Protein AF-A0A0Q5FKP3-F1 (afdb_monomer)

Mean predicted aligned error: 11.64 Å

Radius of gyration: 18.17 Å; Cα contacts (8 Å, |Δi|>4): 102; chains: 1; bounding box: 36×20×50 Å

Structure (mmCIF, N/CA/C/O backbone):
data_AF-A0A0Q5FKP3-F1
#
_entry.id   AF-A0A0Q5FKP3-F1
#
loop_
_atom_site.group_PDB
_atom_site.id
_atom_site.type_symbol
_atom_site.label_atom_id
_atom_site.label_alt_id
_atom_site.label_comp_id
_atom_site.label_asym_id
_atom_site.label_entity_id
_atom_site.label_seq_id
_atom_site.pdbx_PDB_ins_code
_atom_site.Cartn_x
_atom_site.Cartn_y
_atom_site.Cartn_z
_atom_site.occupancy
_atom_site.B_iso_or_equiv
_atom_site.auth_seq_id
_atom_site.auth_comp_id
_atom_site.auth_asym_id
_atom_site.auth_atom_id
_atom_site.pdbx_PDB_model_num
ATOM 1 N N . MET A 1 1 ? -6.716 -12.342 -2.798 1.00 54.22 1 MET A N 1
ATOM 2 C CA . MET A 1 1 ? -7.204 -11.016 -2.353 1.00 54.22 1 MET A CA 1
ATOM 3 C C . MET A 1 1 ? -7.103 -10.102 -3.564 1.00 54.22 1 MET A C 1
ATOM 5 O O . MET A 1 1 ? -6.165 -10.290 -4.321 1.00 54.22 1 MET A O 1
ATOM 9 N N . THR A 1 2 ? -8.078 -9.238 -3.857 1.00 53.25 2 THR A N 1
ATOM 10 C CA . THR A 1 2 ? -8.046 -8.440 -5.099 1.00 53.25 2 THR A CA 1
ATOM 11 C C . THR A 1 2 ? -7.004 -7.323 -4.954 1.00 53.25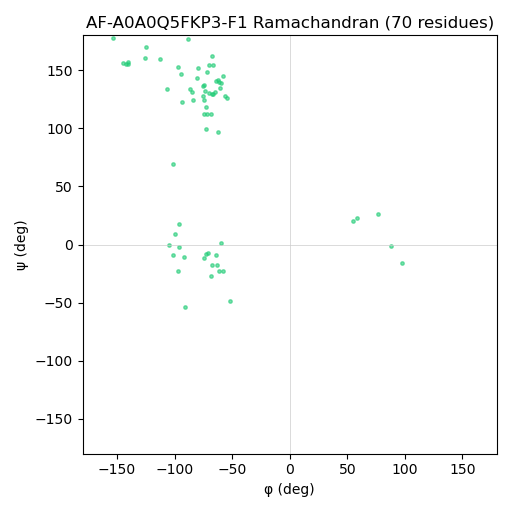 2 THR A C 1
ATOM 13 O O . THR A 1 2 ? -7.216 -6.437 -4.118 1.00 53.25 2 THR A O 1
ATOM 16 N N . PRO A 1 3 ? -5.882 -7.346 -5.699 1.00 61.09 3 PRO A N 1
ATOM 17 C CA . PRO A 1 3 ? -4.883 -6.286 -5.615 1.00 61.09 3 PRO A CA 1
ATOM 18 C C . PRO A 1 3 ? -5.523 -4.951 -6.016 1.00 61.09 3 PRO A C 1
ATOM 20 O O . PRO A 1 3 ? -6.291 -4.876 -6.975 1.00 61.09 3 PRO A O 1
ATOM 23 N N . GLY A 1 4 ? -5.263 -3.901 -5.235 1.00 67.12 4 GLY A N 1
ATOM 24 C CA . GLY A 1 4 ? -5.770 -2.551 -5.502 1.00 67.12 4 GLY A CA 1
ATOM 25 C C . GLY A 1 4 ? -7.152 -2.200 -4.933 1.00 67.12 4 GLY A C 1
ATOM 26 O O . GLY A 1 4 ? -7.566 -1.053 -5.081 1.00 67.12 4 GLY A O 1
ATOM 27 N N . HIS A 1 5 ? -7.856 -3.110 -4.249 1.00 83.31 5 HIS A N 1
ATOM 28 C CA . HIS A 1 5 ? -9.074 -2.736 -3.518 1.00 83.31 5 HIS A CA 1
ATOM 29 C C . HIS A 1 5 ? -8.726 -1.968 -2.234 1.00 83.31 5 HIS A C 1
ATOM 31 O O . HIS A 1 5 ? -7.979 -2.472 -1.391 1.00 83.31 5 HIS A O 1
ATOM 37 N N . VAL A 1 6 ? -9.290 -0.768 -2.082 1.00 89.81 6 VAL A N 1
ATOM 38 C CA . VAL A 1 6 ? -9.122 0.074 -0.891 1.00 89.81 6 VAL A CA 1
ATOM 39 C C . VAL A 1 6 ? -10.165 -0.302 0.152 1.00 89.81 6 VAL A C 1
ATOM 41 O O . VAL A 1 6 ? -11.348 -0.436 -0.157 1.00 89.81 6 VAL A O 1
ATOM 44 N N . PHE A 1 7 ? -9.742 -0.463 1.397 1.00 92.88 7 PHE A N 1
ATOM 45 C CA . PHE A 1 7 ? -10.619 -0.774 2.519 1.00 92.88 7 PHE A CA 1
ATOM 46 C C . PHE A 1 7 ? -10.160 -0.042 3.786 1.00 92.88 7 PHE A C 1
ATOM 48 O O . PHE A 1 7 ? -8.983 0.300 3.900 1.00 92.88 7 PHE A O 1
ATOM 55 N N . PRO A 1 8 ? -11.064 0.209 4.749 1.00 93.69 8 PRO A N 1
ATOM 56 C CA . PRO A 1 8 ? -10.673 0.777 6.029 1.00 93.69 8 PRO A CA 1
ATOM 57 C C . PRO A 1 8 ? -9.890 -0.257 6.843 1.00 93.69 8 PRO A C 1
ATOM 59 O O . PRO A 1 8 ? -10.330 -1.400 7.017 1.00 93.69 8 PRO A O 1
ATOM 62 N N . ALA A 1 9 ? -8.737 0.145 7.367 1.00 92.12 9 ALA A N 1
ATOM 63 C CA . ALA A 1 9 ? -7.941 -0.686 8.252 1.00 92.12 9 ALA A CA 1
ATOM 64 C C . ALA A 1 9 ? -8.753 -1.065 9.497 1.00 92.12 9 ALA A C 1
ATOM 66 O O . ALA A 1 9 ? -9.487 -0.257 10.065 1.00 92.12 9 ALA A O 1
ATOM 67 N N . ARG A 1 10 ?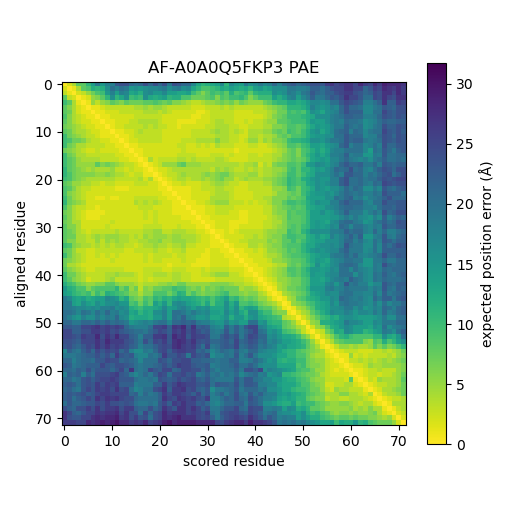 -8.631 -2.324 9.923 1.00 91.81 10 ARG A N 1
ATOM 68 C CA . ARG A 1 10 ? -9.333 -2.845 11.109 1.00 91.81 10 ARG A CA 1
ATOM 69 C C . ARG A 1 10 ? -8.467 -2.831 12.364 1.00 91.81 10 ARG A C 1
ATOM 71 O O . ARG A 1 10 ? -9.003 -2.859 13.466 1.00 91.81 10 ARG A O 1
ATOM 78 N N . TYR A 1 11 ? -7.153 -2.825 12.180 1.00 89.75 11 TYR A N 1
ATOM 79 C CA . TYR A 1 11 ? -6.152 -2.960 13.228 1.00 89.75 11 TYR A CA 1
ATOM 80 C C . TYR A 1 11 ? -4.987 -2.023 12.935 1.00 89.75 11 TYR A C 1
ATOM 82 O O . TYR A 1 11 ? -4.739 -1.702 11.769 1.00 89.75 11 TYR A O 1
ATOM 90 N N . ASP A 1 12 ? -4.263 -1.641 13.982 1.00 92.81 12 ASP A N 1
ATOM 91 C CA . ASP A 1 12 ? -3.014 -0.908 13.837 1.00 92.81 12 ASP A CA 1
ATOM 92 C C . ASP A 1 12 ? -1.963 -1.736 13.090 1.00 92.81 12 ASP A C 1
ATOM 94 O O . ASP A 1 12 ? -1.824 -2.946 13.293 1.00 92.81 12 ASP A O 1
ATOM 98 N N . GLY A 1 13 ? -1.193 -1.071 12.234 1.00 89.88 13 GLY A N 1
ATOM 99 C CA . GLY A 1 13 ? -0.212 -1.718 11.374 1.00 89.88 13 GLY A CA 1
ATOM 100 C C . GLY A 1 13 ? 0.940 -0.807 10.970 1.00 89.88 13 GLY A C 1
ATOM 101 O O . GLY A 1 13 ? 1.005 0.372 11.319 1.00 89.88 13 GLY A O 1
ATOM 102 N N . VAL A 1 14 ? 1.877 -1.376 10.218 1.00 92.06 14 VAL A N 1
ATOM 103 C CA . VAL A 1 14 ? 2.986 -0.635 9.610 1.00 92.06 14 VAL A CA 1
ATOM 104 C C . VAL A 1 14 ? 2.719 -0.528 8.119 1.00 92.06 14 VAL A C 1
ATOM 106 O O . VAL A 1 14 ? 2.365 -1.517 7.482 1.00 92.06 14 VAL A O 1
ATOM 109 N N . CYS A 1 15 ? 2.895 0.667 7.563 1.00 90.75 15 CYS A N 1
ATOM 110 C CA . CYS A 1 15 ? 2.772 0.865 6.130 1.00 90.75 15 CYS A CA 1
ATOM 111 C C . CYS A 1 15 ? 3.978 0.260 5.402 1.00 90.75 15 CYS A C 1
ATOM 113 O O . CYS A 1 15 ? 5.110 0.715 5.576 1.00 90.75 15 CYS A O 1
ATOM 115 N N . ALA A 1 16 ? 3.730 -0.721 4.535 1.00 88.69 16 ALA A N 1
ATOM 116 C CA . ALA A 1 16 ? 4.763 -1.387 3.742 1.00 88.69 16 ALA A CA 1
ATOM 117 C C . ALA A 1 16 ? 5.513 -0.439 2.788 1.00 88.69 16 ALA A C 1
ATOM 119 O O . ALA A 1 16 ? 6.662 -0.688 2.440 1.00 88.69 16 ALA A O 1
ATOM 120 N N . ALA A 1 17 ? 4.911 0.698 2.419 1.00 86.56 17 ALA A N 1
ATOM 121 C CA . ALA A 1 17 ? 5.587 1.723 1.623 1.00 86.56 17 ALA A CA 1
ATOM 122 C C . ALA A 1 17 ? 6.681 2.492 2.398 1.00 86.56 17 ALA A C 1
ATOM 124 O O . ALA A 1 17 ? 7.401 3.291 1.800 1.00 86.56 17 ALA A O 1
ATOM 125 N N . GLY A 1 18 ? 6.806 2.277 3.713 1.00 84.81 18 GLY A N 1
ATOM 126 C CA . GLY A 1 18 ? 7.843 2.890 4.543 1.00 84.81 18 GLY A CA 1
ATOM 127 C C . GLY A 1 18 ? 7.589 4.358 4.895 1.00 84.81 18 GLY A C 1
ATOM 128 O O . GLY A 1 18 ? 8.544 5.099 5.124 1.00 84.81 18 GLY A O 1
ATOM 129 N N . CYS A 1 19 ? 6.326 4.801 4.918 1.00 87.19 19 CYS A N 1
ATOM 130 C CA . CYS A 1 19 ? 5.989 6.129 5.435 1.00 87.19 19 CYS A CA 1
ATOM 131 C C . CYS A 1 19 ? 6.177 6.192 6.966 1.00 87.19 19 CYS A C 1
ATOM 133 O O . CYS A 1 19 ? 6.094 5.157 7.631 1.00 87.19 19 CYS A O 1
ATOM 135 N N . PRO A 1 20 ? 6.433 7.385 7.538 1.00 86.69 20 PRO A N 1
ATOM 136 C CA . PRO A 1 20 ? 6.627 7.540 8.981 1.00 86.69 20 PRO A CA 1
ATOM 137 C C . PRO A 1 20 ? 5.346 7.289 9.792 1.00 86.69 20 PRO A C 1
ATOM 139 O O . PRO A 1 20 ? 5.435 6.876 10.947 1.00 86.69 20 PRO A O 1
ATOM 142 N N . ASP A 1 21 ? 4.174 7.506 9.191 1.00 88.50 21 ASP A N 1
ATOM 143 C CA . ASP A 1 21 ? 2.881 7.256 9.824 1.00 88.50 21 ASP A CA 1
ATOM 144 C C . ASP A 1 21 ? 2.539 5.767 9.884 1.00 88.50 21 ASP A C 1
ATOM 146 O O . ASP A 1 21 ? 2.711 5.012 8.916 1.00 88.50 21 ASP A O 1
ATOM 150 N N . ARG A 1 22 ? 2.025 5.352 11.045 1.00 91.06 22 ARG A N 1
ATOM 151 C CA . ARG A 1 22 ? 1.459 4.018 11.242 1.00 91.06 22 ARG A CA 1
ATOM 152 C C . ARG A 1 22 ? 0.044 3.972 10.688 1.00 91.06 22 ARG A C 1
ATOM 154 O O . ARG A 1 22 ? -0.654 4.975 10.664 1.00 91.06 22 ARG A O 1
ATOM 161 N N . ILE A 1 23 ? -0.359 2.780 10.267 1.00 93.00 23 ILE A N 1
ATOM 162 C CA . ILE A 1 23 ? -1.742 2.522 9.877 1.00 93.00 23 ILE A CA 1
ATOM 163 C C . ILE A 1 23 ? -2.560 2.437 11.159 1.00 93.00 23 ILE A C 1
ATOM 165 O O . ILE A 1 23 ? -2.207 1.634 12.025 1.00 93.00 23 ILE A O 1
ATOM 169 N N . HIS A 1 24 ? -3.645 3.202 11.256 1.00 93.94 24 HIS A N 1
ATOM 170 C CA . HIS A 1 24 ? -4.597 3.123 12.357 1.00 93.94 24 HIS A CA 1
ATOM 171 C C . HIS A 1 24 ? -5.957 2.584 11.889 1.00 93.94 24 HIS A C 1
ATOM 173 O O . HIS A 1 24 ? -6.277 2.614 10.699 1.00 93.94 24 HIS A O 1
ATOM 179 N N . PRO A 1 25 ? -6.794 2.059 12.800 1.00 94.88 25 PRO A N 1
ATOM 180 C CA . PRO A 1 25 ? -8.145 1.638 12.454 1.00 94.88 25 PRO A CA 1
ATOM 181 C C . PRO A 1 25 ? -8.955 2.779 11.819 1.00 94.88 25 PRO A C 1
ATOM 183 O O . PRO A 1 25 ? -9.081 3.857 12.393 1.00 94.88 25 PRO A O 1
ATOM 186 N N . GLY A 1 26 ? -9.539 2.521 10.649 1.00 92.75 26 GLY A N 1
ATOM 187 C CA . GLY A 1 26 ? -10.264 3.509 9.847 1.00 92.75 26 GLY A CA 1
ATOM 188 C C . GLY A 1 26 ? -9.449 4.135 8.713 1.00 92.75 26 GLY A C 1
ATOM 189 O O . GLY A 1 26 ? -10.060 4.674 7.790 1.00 92.75 26 GLY A O 1
ATOM 190 N N . ASP A 1 27 ? -8.116 4.012 8.715 1.00 92.62 27 ASP A N 1
ATOM 191 C CA . ASP A 1 27 ? -7.288 4.515 7.617 1.00 92.62 27 ASP A CA 1
ATOM 192 C C . ASP A 1 27 ? -7.576 3.784 6.297 1.00 92.62 27 ASP A C 1
ATOM 194 O O . ASP A 1 27 ? -7.745 2.558 6.289 1.00 92.62 27 ASP A O 1
ATOM 198 N N . PRO A 1 28 ? -7.600 4.499 5.158 1.00 93.62 28 PRO A N 1
ATOM 199 C CA . PRO A 1 28 ? -7.756 3.887 3.849 1.00 93.62 28 PRO A CA 1
ATOM 200 C C . PRO A 1 28 ? -6.475 3.141 3.462 1.00 93.62 28 PRO A C 1
ATOM 202 O O . PRO A 1 28 ? -5.430 3.739 3.190 1.00 93.62 28 PRO A O 1
ATOM 205 N N . VAL A 1 29 ? -6.560 1.814 3.403 1.00 93.00 29 VAL A N 1
ATOM 206 C CA . VAL A 1 29 ? -5.435 0.926 3.098 1.00 93.00 29 VAL A CA 1
ATOM 207 C C . VAL A 1 29 ? -5.749 -0.013 1.944 1.00 93.00 29 VAL A C 1
ATOM 209 O O . VAL A 1 29 ? -6.904 -0.262 1.604 1.00 93.00 29 VAL A O 1
ATOM 212 N N . ARG A 1 30 ? -4.697 -0.553 1.336 1.00 91.19 30 ARG A N 1
ATOM 213 C CA . ARG A 1 30 ? -4.769 -1.569 0.287 1.00 91.19 30 ARG A CA 1
ATOM 214 C C . ARG A 1 30 ? -3.611 -2.549 0.413 1.00 91.19 30 ARG A C 1
ATOM 216 O O . ARG A 1 30 ? -2.554 -2.208 0.948 1.00 91.19 30 ARG A O 1
ATOM 223 N N . TYR A 1 31 ? -3.809 -3.744 -0.130 1.00 87.69 31 TYR A N 1
ATOM 224 C CA . TYR A 1 31 ? -2.728 -4.710 -0.307 1.00 87.69 31 TYR A CA 1
ATOM 225 C C . TYR A 1 31 ? -1.907 -4.383 -1.559 1.00 87.69 31 TYR A C 1
ATOM 227 O O . TYR A 1 31 ? -2.436 -3.877 -2.557 1.00 87.69 31 TYR A O 1
ATOM 235 N N . ASP A 1 32 ? -0.597 -4.597 -1.485 1.00 83.38 32 ASP A N 1
ATOM 236 C CA . ASP A 1 32 ? 0.293 -4.615 -2.648 1.00 83.38 32 ASP A CA 1
ATOM 237 C C . ASP A 1 32 ? 0.390 -6.012 -3.266 1.00 83.38 32 ASP A C 1
ATOM 239 O O . ASP A 1 32 ? -0.227 -6.961 -2.782 1.00 83.38 32 ASP A O 1
ATOM 243 N N . ASP A 1 33 ? 1.132 -6.113 -4.362 1.00 79.75 33 ASP A N 1
ATOM 244 C CA . ASP A 1 33 ? 1.362 -7.354 -5.100 1.00 79.75 33 ASP A CA 1
ATOM 245 C C . ASP A 1 33 ? 2.118 -8.418 -4.277 1.00 79.75 33 ASP A C 1
ATOM 247 O O . ASP A 1 33 ? 2.048 -9.602 -4.596 1.00 79.75 33 ASP A O 1
ATOM 251 N N . HIS A 1 34 ? 2.784 -8.022 -3.188 1.00 81.44 34 HIS A N 1
ATOM 252 C CA . HIS A 1 34 ? 3.421 -8.898 -2.200 1.00 81.44 34 HIS A CA 1
ATOM 253 C C . HIS A 1 34 ? 2.550 -9.189 -0.963 1.00 81.44 34 HIS A C 1
ATOM 255 O O . HIS A 1 34 ? 3.077 -9.614 0.069 1.00 81.44 34 HIS A O 1
ATOM 261 N N . ASP A 1 35 ? 1.234 -8.953 -1.035 1.00 83.88 35 ASP A N 1
ATOM 262 C CA . ASP A 1 35 ? 0.280 -9.147 0.070 1.00 83.88 35 ASP A CA 1
ATOM 263 C C . ASP A 1 35 ? 0.617 -8.325 1.341 1.00 83.88 35 ASP A C 1
ATOM 265 O O . ASP A 1 35 ? 0.162 -8.641 2.446 1.00 83.88 35 ASP A O 1
ATOM 269 N N . GLN A 1 36 ? 1.376 -7.229 1.223 1.00 87.69 36 GLN A N 1
ATOM 270 C CA . GLN A 1 36 ? 1.677 -6.327 2.337 1.00 87.69 36 GLN A CA 1
ATOM 271 C C . GLN A 1 36 ? 0.698 -5.148 2.388 1.00 87.69 36 GLN A C 1
ATOM 273 O O . GLN A 1 36 ? 0.196 -4.647 1.378 1.00 87.69 36 GLN A O 1
ATOM 278 N N . LEU A 1 37 ? 0.404 -4.689 3.607 1.00 89.00 37 LEU A N 1
ATOM 279 C CA . LEU A 1 37 ? -0.551 -3.611 3.847 1.00 89.00 37 LEU A CA 1
ATOM 280 C C . LEU A 1 37 ? 0.121 -2.238 3.704 1.00 89.00 37 LEU A C 1
ATOM 282 O O . LEU A 1 37 ? 1.151 -1.971 4.326 1.00 89.00 37 LEU A O 1
ATOM 286 N N . ARG A 1 38 ? -0.488 -1.328 2.942 1.00 90.56 38 ARG A N 1
ATOM 287 C CA . ARG A 1 38 ? -0.054 0.075 2.845 1.00 90.56 38 ARG A CA 1
ATOM 288 C C . ARG A 1 38 ? -1.240 1.028 2.798 1.00 90.56 38 ARG A C 1
ATOM 290 O O . ARG A 1 38 ? -2.321 0.636 2.364 1.00 90.56 38 ARG A O 1
ATOM 297 N N . HIS A 1 39 ? -1.025 2.287 3.173 1.00 92.94 39 HIS A N 1
ATOM 298 C CA . HIS A 1 39 ? -1.997 3.348 2.896 1.00 92.94 39 HIS A CA 1
ATOM 299 C C . HIS A 1 39 ? -2.258 3.455 1.389 1.00 92.94 39 HIS A C 1
ATOM 301 O O . HIS A 1 39 ? -1.338 3.286 0.583 1.00 92.94 39 HIS A O 1
ATOM 307 N N . ASP A 1 40 ? -3.492 3.777 1.007 1.00 89.69 40 ASP A N 1
ATOM 308 C CA . ASP A 1 40 ? -3.884 3.970 -0.395 1.00 89.69 40 ASP A CA 1
ATOM 309 C C . ASP A 1 40 ? -2.953 4.957 -1.123 1.00 89.69 40 ASP A C 1
ATOM 311 O O . ASP A 1 40 ? -2.373 4.632 -2.166 1.00 89.69 40 ASP A O 1
ATOM 315 N N . GLN A 1 41 ? -2.718 6.109 -0.490 1.00 87.75 41 GLN A N 1
ATOM 316 C CA . GLN A 1 41 ? -1.908 7.201 -1.031 1.00 87.75 41 GLN A CA 1
ATOM 317 C C . GLN A 1 41 ? -0.400 6.928 -1.007 1.00 87.75 41 GLN A C 1
ATOM 319 O O . GLN A 1 41 ? 0.377 7.660 -1.623 1.00 87.75 41 GLN A O 1
ATOM 324 N N . CYS A 1 42 ? 0.049 5.878 -0.317 1.00 87.69 42 CYS A N 1
ATOM 325 C CA . CYS A 1 42 ? 1.460 5.540 -0.292 1.00 87.69 42 CYS A CA 1
ATOM 326 C C . CYS A 1 42 ? 1.841 4.696 -1.516 1.00 87.69 42 CYS A C 1
ATOM 328 O O . CYS A 1 42 ? 1.293 3.618 -1.776 1.00 87.69 42 CYS A O 1
ATOM 330 N N . THR A 1 43 ? 2.831 5.188 -2.259 1.00 81.19 43 THR A N 1
ATOM 331 C CA . T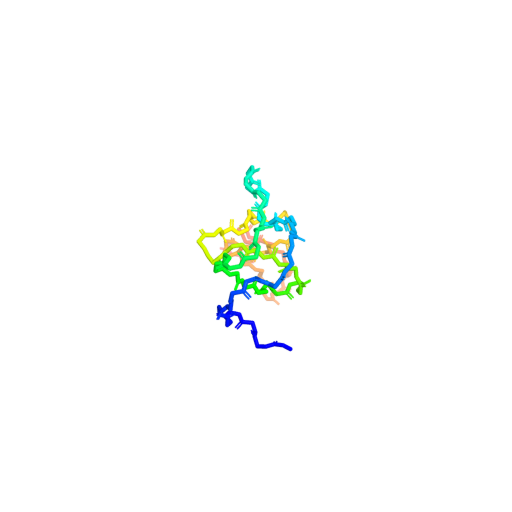HR A 1 43 ? 3.446 4.454 -3.368 1.00 81.19 43 THR A CA 1
ATOM 332 C C . THR A 1 43 ? 4.677 3.720 -2.838 1.00 81.19 43 THR A C 1
ATOM 334 O O . THR A 1 43 ? 5.547 4.378 -2.260 1.00 81.19 43 THR A O 1
ATOM 337 N N . PRO A 1 44 ? 4.763 2.384 -2.980 1.00 73.69 44 PRO A N 1
ATOM 338 C CA . PRO A 1 44 ? 5.950 1.650 -2.572 1.00 73.69 44 PRO A CA 1
ATOM 339 C C . PRO A 1 44 ? 7.150 2.148 -3.377 1.00 73.69 44 PRO A C 1
ATOM 341 O O . PRO A 1 44 ? 7.049 2.441 -4.570 1.00 73.69 44 PRO A O 1
ATOM 344 N N . LYS A 1 45 ? 8.293 2.287 -2.707 1.00 67.06 45 LYS A N 1
ATOM 345 C CA . LYS A 1 45 ? 9.538 2.627 -3.391 1.00 67.06 45 LYS A CA 1
ATOM 346 C C . LYS A 1 45 ? 9.896 1.435 -4.290 1.00 67.06 45 LYS A C 1
ATOM 348 O O . LYS A 1 45 ? 9.892 0.323 -3.765 1.00 67.06 45 LYS A O 1
ATOM 353 N N . PRO A 1 46 ? 10.189 1.637 -5.588 1.00 62.31 46 PRO A N 1
ATOM 354 C CA . PRO A 1 46 ? 10.542 0.531 -6.471 1.00 62.31 46 PRO A CA 1
ATOM 355 C C . PRO A 1 46 ? 11.712 -0.236 -5.858 1.00 62.31 46 PRO A C 1
ATOM 357 O O . PRO A 1 46 ? 12.725 0.366 -5.474 1.00 62.31 46 PRO A O 1
ATOM 360 N N . SER A 1 47 ? 11.547 -1.547 -5.695 1.00 62.38 47 SER A N 1
ATOM 361 C CA . SER A 1 47 ? 12.621 -2.403 -5.219 1.00 62.38 47 SER A CA 1
ATOM 362 C C . SER A 1 47 ? 13.715 -2.447 -6.280 1.00 62.38 47 SER A C 1
ATOM 364 O O . SER A 1 47 ? 13.457 -2.297 -7.469 1.00 62.38 47 SER A O 1
ATOM 366 N N . LYS A 1 48 ? 14.964 -2.711 -5.884 1.00 57.47 48 LYS A N 1
ATOM 367 C CA . LYS A 1 48 ? 16.050 -2.950 -6.858 1.00 57.47 48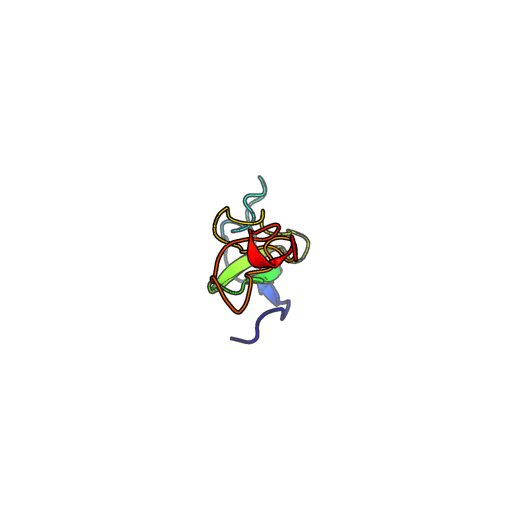 LYS A CA 1
ATOM 368 C C . LYS A 1 48 ? 15.819 -4.207 -7.712 1.00 57.47 48 LYS A C 1
ATOM 370 O O . LYS A 1 48 ? 16.587 -4.455 -8.632 1.00 57.47 48 LYS A O 1
ATOM 375 N N . PHE A 1 49 ? 14.814 -5.003 -7.353 1.00 57.94 49 PHE A N 1
ATOM 376 C CA . PHE A 1 49 ? 14.379 -6.202 -8.060 1.00 57.94 49 PHE A CA 1
ATOM 377 C C . PHE A 1 49 ? 13.123 -5.967 -8.913 1.00 57.94 49 PHE A C 1
ATOM 379 O O . PHE A 1 49 ? 12.756 -6.851 -9.682 1.00 57.94 49 PHE A O 1
ATOM 386 N N . ASP A 1 50 ? 12.472 -4.804 -8.794 1.00 58.56 50 ASP A N 1
ATOM 387 C CA . ASP A 1 50 ? 11.430 -4.396 -9.730 1.00 58.56 50 ASP A CA 1
ATOM 388 C C . ASP A 1 50 ? 12.117 -4.016 -11.039 1.00 58.56 50 ASP A C 1
ATOM 390 O O . ASP A 1 50 ? 12.671 -2.921 -11.168 1.00 58.56 50 ASP A O 1
ATOM 394 N N . ILE A 1 51 ? 12.106 -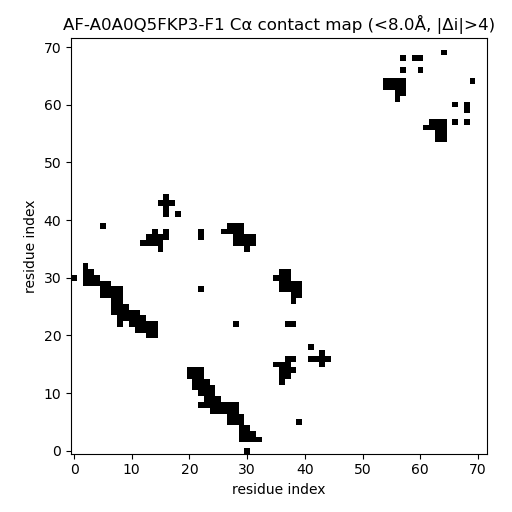4.948 -11.994 1.00 55.84 51 ILE A N 1
ATOM 395 C CA . ILE A 1 51 ? 12.572 -4.716 -13.361 1.00 55.84 51 ILE A CA 1
ATOM 396 C C . ILE A 1 51 ? 11.665 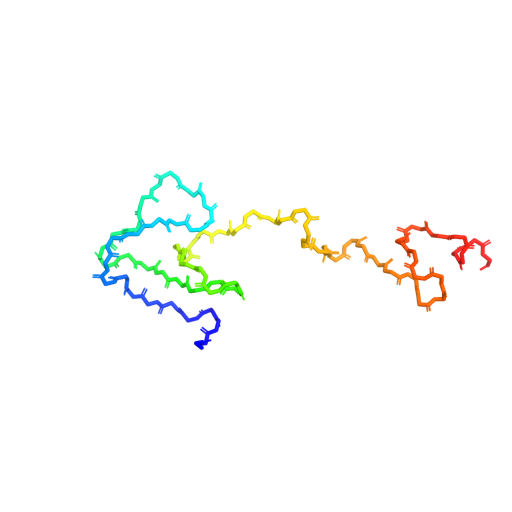-3.636 -13.948 1.00 55.84 51 ILE A C 1
ATOM 398 O O . ILE A 1 51 ? 10.531 -3.888 -14.359 1.00 55.84 51 ILE A O 1
ATOM 402 N N . GLY A 1 52 ? 12.134 -2.394 -13.906 1.00 51.56 52 GLY A N 1
ATOM 403 C CA . GLY A 1 52 ? 11.375 -1.263 -14.408 1.00 51.56 52 GLY A CA 1
ATOM 404 C C . GLY A 1 52 ? 11.232 -1.347 -15.931 1.00 51.56 52 GLY A C 1
ATOM 405 O O . GLY A 1 52 ? 12.052 -1.977 -16.600 1.00 51.56 52 GLY A O 1
ATOM 406 N N . PRO A 1 53 ? 10.282 -0.612 -16.538 1.00 55.12 53 PRO A N 1
ATOM 407 C CA . PRO A 1 53 ? 10.092 -0.553 -17.996 1.00 55.12 53 PRO A CA 1
ATOM 408 C C . PRO A 1 53 ? 11.315 -0.041 -18.790 1.00 55.12 53 PRO A C 1
ATOM 410 O O . PRO A 1 53 ? 11.251 0.091 -20.009 1.00 55.12 53 PRO A O 1
ATOM 413 N N . ARG A 1 54 ? 12.426 0.282 -18.115 1.00 52.34 54 ARG A N 1
ATOM 414 C CA . ARG A 1 54 ? 13.691 0.726 -18.712 1.00 52.34 54 ARG A CA 1
ATOM 415 C C . ARG A 1 54 ? 14.664 -0.424 -18.988 1.00 52.34 54 ARG A C 1
ATOM 417 O O . ARG A 1 54 ? 15.646 -0.201 -19.685 1.00 52.34 54 ARG A O 1
ATOM 424 N N . GLU A 1 55 ? 14.402 -1.624 -18.482 1.00 57.06 55 GLU A N 1
ATOM 425 C CA . GLU A 1 55 ? 15.259 -2.795 -18.678 1.00 57.06 55 GLU A CA 1
ATOM 426 C C . GLU A 1 55 ? 14.653 -3.703 -19.754 1.00 57.06 55 GLU A C 1
ATOM 428 O O . GLU A 1 55 ? 14.140 -4.787 -19.484 1.00 57.06 55 GLU A O 1
ATOM 433 N N . VAL A 1 56 ? 14.665 -3.234 -21.007 1.00 69.38 56 VAL A N 1
ATOM 434 C CA . VAL A 1 56 ? 14.265 -4.071 -22.146 1.00 69.38 56 VAL A CA 1
ATOM 435 C C . VAL A 1 56 ? 15.321 -5.157 -22.320 1.00 69.38 56 VAL A C 1
ATOM 437 O O . VAL A 1 56 ? 16.461 -4.869 -22.686 1.00 69.38 56 VAL A O 1
ATOM 440 N N . LEU A 1 57 ? 14.944 -6.405 -22.052 1.00 77.56 57 LEU A N 1
ATOM 441 C CA . LEU A 1 57 ? 15.776 -7.562 -22.357 1.00 77.56 57 LEU A CA 1
ATOM 442 C C . LEU A 1 57 ? 15.755 -7.814 -23.866 1.00 77.56 57 LEU A C 1
ATOM 444 O O . LEU A 1 57 ? 14.697 -7.835 -24.496 1.00 77.56 57 LEU A O 1
ATOM 448 N N . CYS A 1 58 ? 16.927 -8.014 -24.457 1.00 76.81 58 CYS A N 1
ATOM 449 C CA . CYS A 1 58 ? 17.023 -8.484 -25.831 1.00 76.81 58 CYS A CA 1
ATOM 450 C C . CYS A 1 58 ? 16.504 -9.927 -25.929 1.00 76.81 58 CYS A C 1
ATOM 452 O O . CYS A 1 58 ? 16.948 -10.786 -25.173 1.00 76.81 58 CYS A O 1
ATOM 454 N N . SER A 1 59 ? 15.601 -10.222 -26.868 1.00 78.62 59 SER A N 1
ATOM 455 C CA . SER A 1 59 ? 15.056 -11.579 -27.055 1.00 78.62 59 SER A CA 1
ATOM 456 C C . SER A 1 59 ? 16.084 -12.594 -27.571 1.00 78.62 59 SER A C 1
ATOM 458 O O . SER A 1 59 ? 15.858 -13.795 -27.452 1.00 78.62 59 SER A O 1
ATOM 460 N N . ASP A 1 60 ? 17.194 -12.110 -28.134 1.00 79.25 60 ASP A N 1
ATOM 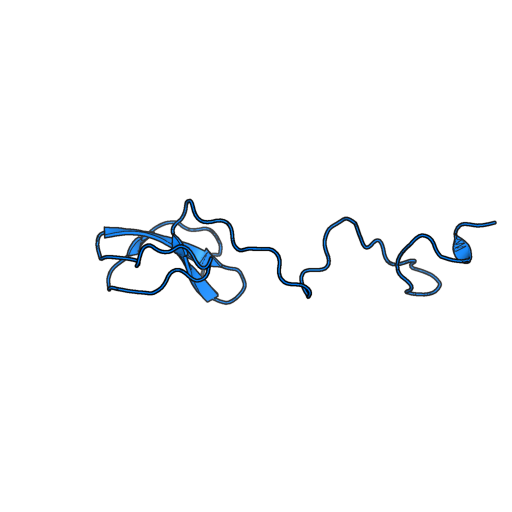461 C CA . ASP A 1 60 ? 18.247 -12.930 -28.735 1.00 79.25 60 ASP A CA 1
ATOM 462 C C . ASP A 1 60 ? 19.333 -13.300 -27.710 1.00 79.25 60 ASP A C 1
ATOM 464 O O . ASP A 1 60 ? 19.582 -14.474 -27.445 1.00 79.25 60 ASP A O 1
ATOM 468 N N . CYS A 1 61 ? 19.912 -12.302 -27.034 1.00 82.75 61 CYS A N 1
ATOM 469 C CA . CYS A 1 61 ? 21.006 -12.507 -26.078 1.00 82.75 61 CYS A CA 1
ATOM 470 C C . CYS A 1 61 ? 20.598 -12.406 -24.600 1.00 82.75 61 CYS A C 1
ATOM 472 O O . CYS A 1 61 ? 21.457 -12.516 -23.723 1.00 82.75 61 CYS A O 1
ATOM 474 N N . TRP A 1 62 ? 19.320 -12.136 -24.307 1.00 77.69 62 TRP A N 1
ATOM 475 C CA . TRP A 1 62 ? 18.763 -12.034 -22.947 1.00 77.69 62 TRP A CA 1
ATOM 476 C C . TRP A 1 62 ? 19.490 -11.034 -22.034 1.00 77.69 62 TRP A C 1
ATOM 478 O O . TRP A 1 62 ? 19.388 -11.087 -20.811 1.00 77.69 62 TRP A O 1
ATOM 488 N N . THR A 1 63 ? 20.221 -10.094 -22.634 1.00 80.38 63 THR A N 1
ATOM 489 C CA . THR A 1 63 ? 20.956 -9.036 -21.936 1.00 80.38 63 THR A CA 1
ATOM 490 C C . THR A 1 63 ? 20.128 -7.744 -21.923 1.00 80.38 63 THR A C 1
ATOM 492 O O . THR A 1 63 ? 19.320 -7.520 -22.828 1.00 80.38 63 THR A O 1
ATOM 495 N N . VAL A 1 64 ? 20.324 -6.884 -20.916 1.00 81.12 64 VAL A N 1
ATOM 496 C CA . VAL A 1 64 ? 19.681 -5.557 -20.831 1.00 81.12 64 VAL A CA 1
ATOM 497 C C . VAL A 1 64 ? 20.173 -4.662 -21.974 1.00 81.12 64 VAL A C 1
ATOM 499 O O . VAL A 1 64 ? 21.378 -4.570 -22.210 1.00 81.12 64 VAL A O 1
ATOM 502 N N . LYS A 1 65 ? 19.253 -4.008 -22.695 1.00 74.19 65 LYS A N 1
ATOM 503 C CA . LYS A 1 65 ? 19.587 -3.078 -23.785 1.00 74.19 65 LYS A CA 1
ATOM 504 C C . LYS A 1 65 ? 20.194 -1.753 -23.277 1.00 74.19 65 LYS A C 1
ATOM 506 O O . LYS A 1 65 ? 19.776 -1.263 -22.227 1.00 74.19 65 LYS A O 1
ATOM 511 N N . PRO A 1 66 ? 21.101 -1.117 -24.048 1.00 75.75 66 PRO A N 1
ATOM 512 C CA . PRO A 1 66 ? 21.611 -1.554 -25.352 1.00 75.75 66 PRO A CA 1
ATOM 513 C C . PRO A 1 66 ? 22.607 -2.717 -25.226 1.00 75.75 66 PRO A C 1
ATOM 515 O O . PRO A 1 66 ? 23.467 -2.736 -24.350 1.00 75.75 66 PRO A O 1
ATOM 518 N N . CYS A 1 67 ? 22.473 -3.696 -26.119 1.00 77.62 67 CYS A N 1
ATOM 519 C CA . CYS A 1 67 ? 23.313 -4.891 -26.192 1.00 77.62 67 CYS A CA 1
ATOM 520 C C . CYS A 1 67 ? 23.915 -4.999 -27.597 1.00 77.62 67 CYS A C 1
ATOM 522 O O . CYS A 1 67 ? 23.474 -4.303 -28.506 1.00 77.62 67 CYS A O 1
ATOM 524 N N . ARG A 1 68 ? 24.878 -5.902 -27.805 1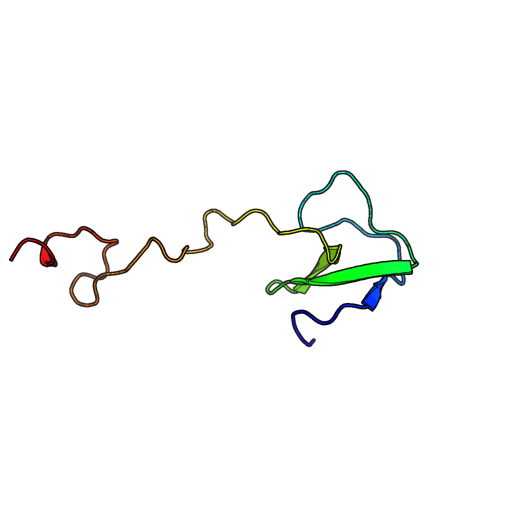.00 77.75 68 ARG A N 1
ATOM 525 C CA . ARG A 1 68 ? 25.560 -6.059 -29.102 1.00 77.75 68 ARG A CA 1
ATOM 526 C C . ARG A 1 68 ? 24.619 -6.385 -30.278 1.00 77.75 68 ARG A C 1
ATOM 528 O O . ARG A 1 68 ? 24.975 -6.105 -31.409 1.00 77.75 68 ARG A O 1
ATOM 535 N N . CYS A 1 69 ? 23.430 -6.935 -30.020 1.00 79.06 69 CYS A N 1
ATOM 536 C CA . CYS A 1 69 ? 22.418 -7.198 -31.051 1.00 79.06 69 CYS A CA 1
ATOM 537 C C . CYS A 1 69 ? 21.721 -5.925 -31.583 1.00 79.06 69 CYS A C 1
ATOM 539 O O . CYS A 1 69 ? 20.911 -6.035 -32.490 1.00 79.06 69 CYS A O 1
ATOM 541 N N . ASP A 1 70 ? 21.955 -4.753 -30.979 1.00 69.75 70 ASP A N 1
ATOM 542 C CA . ASP A 1 70 ? 21.377 -3.458 -31.392 1.00 69.75 70 ASP A CA 1
ATOM 543 C C . ASP A 1 70 ? 22.338 -2.653 -32.302 1.00 69.75 70 ASP A C 1
ATOM 545 O O . ASP A 1 70 ? 21.995 -1.556 -32.724 1.00 69.75 70 ASP A O 1
ATOM 549 N N . ASP A 1 71 ? 23.543 -3.180 -32.566 1.00 68.31 71 ASP A N 1
ATOM 550 C CA . ASP A 1 71 ? 24.644 -2.530 -33.309 1.00 68.31 71 ASP A CA 1
ATOM 551 C C . ASP A 1 71 ? 24.739 -2.987 -34.788 1.00 68.31 71 ASP A C 1
ATOM 553 O O . ASP A 1 71 ? 25.715 -2.658 -35.458 1.00 68.31 71 ASP A O 1
ATOM 557 N N . ASP A 1 72 ? 23.752 -3.748 -35.289 1.00 58.69 72 ASP A N 1
ATOM 558 C CA . ASP A 1 72 ? 23.680 -4.282 -36.669 1.00 58.69 72 ASP A CA 1
ATOM 559 C C . ASP A 1 72 ? 22.538 -3.650 -37.487 1.00 58.69 72 ASP A C 1
AT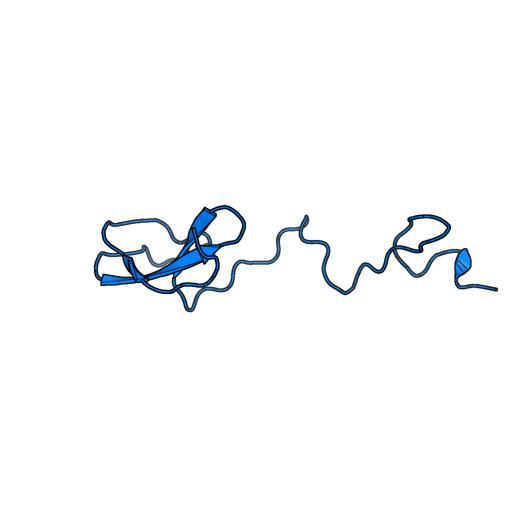OM 561 O O . ASP A 1 72 ? 21.379 -3.661 -37.002 1.00 58.69 72 ASP A O 1
#

Secondary structure (DSSP, 8-state):
--TT--EE-SS-EE-TT--SSEE-TT-EEEE-TTS-EEETTPPPPPPTTS--TT--B-TTT-PBSS-GGG--

Nearest PDB structures (foldseek):
  5ywr-assembly1_B-2  TM=8.008E-01  e=2.433E-01  Homo sapiens
  5d0k-assembly1_C  TM=6.771E-01  e=3.407E-01  Homo sapiens
  1k9a-assembly7_C  TM=5.713E-01  e=1.832E+00  Rattus norvegicus
  1k9a-assembly7_D-2  TM=5.698E-01  e=2.744E+00  Rattus norvegicus
  1ng2-assembly1_A  TM=3.760E-01  e=1.000E+00  Homo sapiens

Foldseek 3Di:
DDFLDWDFDCAWADAQLPDPDIRHGGATWGAHPVRDIHGNPRDRDQDPPNPDPQQDQDPPPRHGPPDPVVVD

Solvent-accessible surface area (backbone atoms only — not comparable to full-atom values): 4591 Å² total; per-residue (Å²): 130,73,72,71,54,74,43,63,31,83,53,74,45,68,28,68,42,67,57,93,61,65,40,41,63,64,40,57,21,23,43,46,97,82,73,40,49,21,44,64,89,53,68,62,70,82,50,98,80,57,83,50,99,78,61,50,58,38,93,85,78,68,39,60,54,90,44,83,87,74,77,117

Sequence (72 aa):
MTPGHVFPARYDGVCAAGCPDRIHPGDPVRYDDHDQLRHDQCTPKPSKFDIGPREVLCSDCWTVKPCRCDDD

pLDDT: mean 79.33, std 13.05, range [51.56, 94.88]